Protein AF-A0A848XQZ2-F1 (afdb_monomer_lite)

Structure (mmCIF, N/CA/C/O backbone):
data_AF-A0A848XQZ2-F1
#
_entry.id   AF-A0A848XQZ2-F1
#
loop_
_atom_site.group_PDB
_atom_site.id
_atom_site.type_symbol
_atom_site.label_atom_id
_atom_site.label_alt_id
_atom_site.label_comp_id
_atom_site.label_asym_id
_atom_site.label_entity_id
_atom_site.label_seq_id
_atom_site.pdbx_PDB_ins_code
_atom_site.Cartn_x
_atom_site.Cartn_y
_atom_site.Cartn_z
_atom_site.occupancy
_atom_site.B_iso_or_equiv
_atom_site.auth_seq_id
_atom_site.auth_comp_id
_atom_site.auth_asym_id
_atom_site.auth_atom_id
_atom_site.pdbx_PDB_model_num
ATOM 1 N N . MET A 1 1 ? 21.070 -36.013 52.842 1.00 40.34 1 MET A N 1
ATOM 2 C CA . MET A 1 1 ? 21.267 -36.223 51.391 1.00 40.34 1 MET A CA 1
ATOM 3 C C . MET A 1 1 ? 19.981 -35.834 50.692 1.00 40.34 1 MET A C 1
ATOM 5 O O . MET A 1 1 ? 18.951 -36.448 50.930 1.00 40.34 1 MET A O 1
ATOM 9 N N . ALA A 1 2 ? 20.032 -34.724 49.960 1.00 45.69 2 ALA A N 1
ATOM 10 C CA . ALA A 1 2 ? 18.884 -34.085 49.337 1.00 45.69 2 ALA A CA 1
ATOM 11 C C . ALA A 1 2 ? 18.513 -34.813 48.037 1.00 45.69 2 ALA A C 1
ATOM 13 O O . ALA A 1 2 ? 19.206 -34.676 47.028 1.00 45.69 2 ALA A O 1
ATOM 14 N N . ASN A 1 3 ? 17.412 -35.567 48.050 1.00 44.56 3 ASN A N 1
ATOM 15 C CA . ASN A 1 3 ? 16.852 -36.173 46.844 1.00 44.56 3 ASN A CA 1
ATOM 16 C C . ASN A 1 3 ? 15.991 -35.154 46.092 1.00 44.56 3 ASN A C 1
ATOM 18 O O . ASN A 1 3 ? 14.767 -35.134 46.132 1.00 44.56 3 ASN A O 1
ATOM 22 N N . ARG A 1 4 ? 16.727 -34.286 45.398 1.00 55.59 4 ARG A N 1
ATOM 23 C CA . ARG A 1 4 ? 16.530 -33.886 44.001 1.00 55.59 4 ARG A CA 1
ATOM 24 C C . ARG A 1 4 ? 15.650 -34.906 43.260 1.00 55.59 4 ARG A C 1
ATOM 26 O O . ARG A 1 4 ? 16.009 -36.079 43.251 1.00 55.59 4 ARG A O 1
ATOM 33 N N . ARG A 1 5 ? 14.594 -34.429 42.591 1.00 53.56 5 ARG A N 1
ATOM 34 C CA . ARG A 1 5 ? 13.611 -35.132 41.728 1.00 53.56 5 ARG A CA 1
ATOM 35 C C . ARG A 1 5 ? 12.217 -35.106 42.337 1.00 53.56 5 ARG A C 1
ATOM 37 O O . ARG A 1 5 ? 11.785 -36.073 42.935 1.00 53.56 5 ARG A O 1
ATOM 44 N N . LEU A 1 6 ? 11.537 -33.986 42.139 1.00 49.25 6 LEU A N 1
ATOM 45 C CA . LEU A 1 6 ? 10.144 -33.925 41.681 1.00 49.25 6 LEU A CA 1
ATOM 46 C C . LEU A 1 6 ? 9.875 -32.471 41.238 1.00 49.25 6 LEU A C 1
ATOM 48 O O . LEU A 1 6 ? 8.921 -31.818 41.635 1.00 49.25 6 LEU A O 1
ATOM 52 N N . ILE A 1 7 ? 10.792 -31.937 40.420 1.00 53.34 7 ILE A N 1
ATOM 53 C CA . ILE A 1 7 ? 10.606 -30.686 39.675 1.00 53.34 7 ILE A CA 1
ATOM 54 C C . ILE A 1 7 ? 9.846 -31.090 38.407 1.00 53.34 7 ILE A C 1
ATOM 56 O O . ILE A 1 7 ? 10.439 -31.325 37.359 1.00 53.34 7 ILE A O 1
ATOM 60 N N . SER A 1 8 ? 8.552 -31.365 38.527 1.00 53.59 8 SER A N 1
ATOM 61 C CA . SER A 1 8 ? 7.711 -31.794 37.401 1.00 53.59 8 SER A CA 1
ATOM 62 C C . SER A 1 8 ? 6.269 -31.397 37.663 1.00 53.59 8 SER A C 1
ATOM 64 O O . SER A 1 8 ? 5.440 -32.250 37.940 1.00 53.59 8 SER A O 1
ATOM 66 N N . ALA A 1 9 ? 6.011 -30.090 37.646 1.00 54.50 9 ALA A N 1
ATOM 67 C CA . ALA A 1 9 ? 4.711 -29.480 37.361 1.00 54.50 9 ALA A CA 1
ATOM 68 C C . ALA A 1 9 ? 4.803 -27.980 37.661 1.00 54.50 9 ALA A C 1
ATOM 70 O O . ALA A 1 9 ? 4.348 -27.522 38.699 1.00 54.50 9 ALA A O 1
ATOM 71 N N . PHE A 1 10 ? 5.393 -27.194 36.766 1.00 53.12 10 PHE A N 1
ATOM 72 C CA . PHE A 1 10 ? 4.880 -25.840 36.577 1.00 53.12 10 PHE A CA 1
ATOM 73 C C . PHE A 1 10 ? 4.970 -25.523 35.095 1.00 53.12 10 PHE A C 1
ATOM 75 O O . PHE A 1 10 ? 6.008 -25.190 34.531 1.00 53.12 10 PHE A O 1
ATOM 82 N N . ILE A 1 11 ? 3.844 -25.850 34.482 1.00 61.72 11 ILE A N 1
ATOM 83 C CA . ILE A 1 11 ? 3.460 -25.679 33.099 1.00 61.72 11 ILE A CA 1
ATOM 84 C C . ILE A 1 11 ? 3.858 -24.285 32.609 1.00 61.72 11 ILE A C 1
ATOM 86 O O . ILE A 1 11 ? 3.558 -23.276 33.241 1.00 61.72 11 ILE A O 1
ATOM 90 N N . LEU A 1 12 ? 4.538 -24.298 31.464 1.00 54.44 12 LEU A N 1
ATOM 91 C CA . LEU A 1 12 ? 4.675 -23.237 30.474 1.00 54.44 12 LEU A CA 1
ATOM 92 C C . LEU A 1 12 ? 3.483 -22.267 30.492 1.00 54.44 12 LEU A C 1
ATOM 94 O O . LEU A 1 12 ? 2.472 -22.501 29.832 1.00 54.44 12 LEU A O 1
ATOM 98 N N . LEU A 1 13 ? 3.612 -21.156 31.216 1.00 51.97 13 LEU A N 1
ATOM 99 C CA . LEU A 1 13 ? 2.723 -20.010 31.061 1.00 51.97 13 LEU A CA 1
ATOM 100 C C . LEU A 1 13 ? 3.316 -19.097 29.984 1.00 51.97 13 LEU A C 1
ATOM 102 O O . LEU A 1 13 ? 3.814 -18.007 30.246 1.00 51.97 13 LEU A O 1
ATOM 106 N N . SER A 1 14 ? 3.316 -19.603 28.753 1.00 56.53 14 SER A N 1
ATOM 107 C CA . SER A 1 14 ? 3.595 -18.830 27.548 1.00 56.53 14 SER A CA 1
ATOM 108 C C . SER A 1 14 ? 2.370 -17.969 27.255 1.00 56.53 14 SER A C 1
ATOM 110 O O . SER A 1 14 ? 1.561 -18.294 26.390 1.00 56.53 14 SER A O 1
ATOM 112 N N . THR A 1 15 ? 2.187 -16.885 28.009 1.00 53.66 15 THR A N 1
ATOM 113 C CA . THR A 1 15 ? 1.264 -15.827 27.601 1.00 53.66 15 THR A CA 1
ATOM 114 C C . THR A 1 15 ? 1.819 -15.218 26.324 1.00 53.66 15 THR A C 1
ATOM 116 O O . THR A 1 15 ? 2.720 -14.381 26.359 1.00 53.66 15 THR A O 1
ATOM 119 N N . ALA A 1 16 ? 1.301 -15.675 25.186 1.00 52.94 16 ALA A N 1
ATOM 120 C CA . ALA A 1 16 ? 1.319 -14.905 23.963 1.00 52.94 16 ALA A CA 1
ATOM 121 C C . ALA A 1 16 ? 0.583 -13.597 24.272 1.00 52.94 16 ALA A C 1
ATOM 123 O O . ALA A 1 16 ? -0.647 -13.553 24.260 1.00 52.94 16 ALA A O 1
ATOM 124 N N . LEU A 1 17 ? 1.329 -12.542 24.609 1.00 49.31 17 LEU A N 1
ATOM 125 C CA . LEU A 1 17 ? 0.834 -11.183 24.459 1.00 49.31 17 LEU A CA 1
ATOM 126 C C . LEU A 1 17 ? 0.666 -10.970 22.954 1.00 49.31 17 LEU A C 1
ATOM 128 O O . LEU A 1 17 ? 1.539 -10.435 22.277 1.00 49.31 17 LEU A O 1
ATOM 132 N N . VAL A 1 18 ? -0.457 -11.442 22.417 1.00 54.72 18 VAL A N 1
ATOM 133 C CA . VAL A 1 18 ? -1.029 -10.827 21.231 1.00 54.72 18 VAL A CA 1
ATOM 134 C C . VAL A 1 18 ? -1.307 -9.406 21.687 1.00 54.72 18 VAL A C 1
ATOM 136 O O . VAL A 1 18 ? -2.189 -9.187 22.515 1.00 54.72 18 VAL A O 1
ATOM 139 N N . ALA A 1 19 ? -0.464 -8.465 21.269 1.00 49.03 19 ALA A N 1
ATOM 140 C CA . ALA A 1 19 ? -0.723 -7.058 21.484 1.00 49.03 19 ALA A CA 1
ATOM 141 C C . ALA A 1 19 ? -2.101 -6.780 20.873 1.00 49.03 19 ALA A C 1
ATOM 143 O O . ALA A 1 19 ? -2.253 -6.763 19.650 1.00 49.03 19 ALA A O 1
ATOM 144 N N . CYS A 1 20 ? -3.119 -6.652 21.723 1.00 56.34 20 CYS A N 1
ATOM 145 C CA . CYS A 1 20 ? -4.429 -6.154 21.337 1.00 56.34 20 CYS A CA 1
ATOM 146 C C . CYS A 1 20 ? -4.268 -4.662 21.044 1.00 56.34 20 CYS A C 1
ATOM 148 O O . CYS A 1 20 ? -4.705 -3.832 21.832 1.00 56.34 20 CYS A O 1
ATOM 150 N N . THR A 1 21 ? -3.580 -4.320 19.953 1.00 71.25 21 THR A N 1
ATOM 151 C CA . THR A 1 21 ? -3.701 -2.979 19.392 1.00 71.25 21 THR A CA 1
ATOM 152 C C . THR A 1 21 ? -5.133 -2.855 18.906 1.00 71.25 21 THR A C 1
ATOM 154 O O . THR A 1 21 ? -5.639 -3.754 18.221 1.00 71.25 21 THR A O 1
ATOM 157 N N . SER A 1 22 ? -5.823 -1.806 19.340 1.00 89.94 22 SER A N 1
ATOM 158 C CA . SER A 1 22 ? -7.211 -1.607 18.935 1.00 89.94 22 SER A CA 1
ATOM 159 C C . SER A 1 22 ? -7.276 -1.352 17.426 1.00 89.94 22 SER A C 1
ATOM 161 O O . SER A 1 22 ? -6.303 -0.914 16.803 1.00 89.94 22 SER A O 1
ATOM 163 N N . THR A 1 23 ? -8.431 -1.610 16.814 1.00 93.94 23 THR A N 1
ATOM 164 C CA . THR A 1 23 ? -8.656 -1.278 15.400 1.00 93.94 23 THR A CA 1
ATOM 165 C C . THR A 1 23 ? -8.399 0.213 15.128 1.00 93.94 23 THR A C 1
ATOM 167 O O . THR A 1 23 ? -7.845 0.558 14.088 1.00 93.94 23 THR A O 1
ATOM 170 N N . GLU A 1 24 ? -8.704 1.086 16.095 1.00 94.81 24 GLU A N 1
ATOM 171 C CA . GLU A 1 24 ? -8.417 2.526 16.036 1.00 94.81 24 GLU A CA 1
ATOM 172 C C . GLU A 1 24 ? -6.910 2.829 16.017 1.00 94.81 24 GLU A C 1
ATOM 174 O O . GLU A 1 24 ? -6.455 3.608 15.184 1.00 94.81 24 GLU A O 1
ATOM 179 N N . GLU A 1 25 ? -6.109 2.185 16.873 1.00 95.50 25 GLU A N 1
ATOM 180 C CA . GLU A 1 25 ? -4.647 2.357 16.874 1.00 95.50 25 GLU A CA 1
ATOM 181 C C . GLU A 1 25 ? -4.015 1.883 15.559 1.00 95.50 25 GLU A C 1
ATOM 183 O O . GLU A 1 25 ? -3.090 2.511 15.035 1.00 95.50 25 GLU A O 1
ATOM 188 N N . ARG A 1 26 ? -4.530 0.787 14.987 1.00 95.56 26 ARG A N 1
ATOM 189 C CA . ARG A 1 26 ? -4.097 0.294 13.670 1.00 95.56 26 ARG A CA 1
ATOM 190 C C . ARG A 1 26 ? -4.439 1.280 12.563 1.00 95.56 26 ARG A C 1
ATOM 192 O O . ARG A 1 26 ? -3.600 1.507 11.694 1.00 95.56 26 ARG A O 1
ATOM 199 N N . TYR A 1 27 ? -5.635 1.863 12.608 1.00 97.94 27 TYR A N 1
ATOM 200 C CA . TYR A 1 27 ? -6.045 2.896 11.664 1.00 97.94 27 TYR A CA 1
ATOM 201 C C . TYR A 1 27 ? -5.133 4.122 11.765 1.00 97.94 27 TYR A C 1
ATOM 203 O O . TYR A 1 27 ? -4.574 4.538 10.757 1.00 97.94 27 TYR A O 1
ATOM 211 N N . ALA A 1 28 ? -4.882 4.624 12.976 1.00 98.00 28 ALA A N 1
ATOM 212 C CA . ALA A 1 28 ? -3.996 5.767 13.194 1.00 98.00 28 ALA A CA 1
ATOM 213 C C . ALA A 1 28 ? -2.559 5.498 12.714 1.00 98.00 28 ALA A C 1
ATOM 215 O O . ALA A 1 28 ? -1.918 6.370 12.135 1.00 98.00 28 ALA A O 1
ATOM 216 N N . THR A 1 29 ? -2.059 4.274 12.906 1.00 98.12 29 THR A N 1
ATOM 217 C CA . THR A 1 29 ? -0.741 3.871 12.393 1.00 98.12 29 THR A CA 1
ATOM 218 C C . THR A 1 29 ? -0.716 3.872 10.860 1.00 98.12 29 THR A C 1
ATOM 220 O O . THR A 1 29 ? 0.265 4.305 10.261 1.00 98.12 29 THR A O 1
ATOM 223 N N . ALA A 1 30 ? -1.786 3.405 10.211 1.00 98.31 30 ALA A N 1
ATOM 224 C CA . ALA A 1 30 ? -1.905 3.429 8.755 1.00 98.31 30 ALA A CA 1
ATOM 225 C C . ALA A 1 30 ? -1.994 4.865 8.203 1.00 98.31 30 ALA A C 1
ATOM 227 O O . ALA A 1 30 ? -1.349 5.154 7.196 1.00 98.31 30 ALA A O 1
ATOM 228 N N . ASP A 1 31 ? -2.702 5.765 8.893 1.00 98.56 31 ASP A N 1
ATOM 229 C CA . ASP A 1 31 ? -2.753 7.201 8.568 1.00 98.56 31 ASP A CA 1
ATOM 230 C C . ASP A 1 31 ? -1.360 7.832 8.652 1.00 98.56 31 ASP A C 1
ATOM 232 O O . ASP A 1 31 ? -0.911 8.483 7.711 1.00 98.56 31 ASP A O 1
ATOM 236 N N . GLN A 1 32 ? -0.608 7.554 9.718 1.00 98.56 32 GLN A N 1
ATOM 237 C CA . GLN A 1 32 ? 0.763 8.052 9.849 1.00 98.56 32 GLN A CA 1
ATOM 238 C C . GLN A 1 32 ? 1.687 7.556 8.734 1.00 98.56 32 GLN A C 1
ATOM 240 O O . GLN A 1 32 ? 2.556 8.300 8.282 1.00 98.56 32 GLN A O 1
ATOM 245 N N . LEU A 1 33 ? 1.536 6.302 8.301 1.00 98.75 33 LEU A N 1
ATOM 246 C CA . LEU A 1 33 ? 2.301 5.755 7.179 1.00 98.75 33 LEU A CA 1
ATOM 247 C C . LEU A 1 33 ? 1.928 6.449 5.865 1.00 98.75 33 LEU A C 1
ATOM 249 O O . LEU A 1 33 ? 2.816 6.766 5.075 1.00 98.75 33 LEU A O 1
ATOM 253 N N . LEU A 1 34 ? 0.639 6.732 5.657 1.00 98.50 34 LEU A N 1
ATOM 254 C CA . LEU A 1 34 ? 0.151 7.464 4.490 1.00 98.50 34 LEU A CA 1
ATOM 255 C C . LEU A 1 34 ? 0.733 8.882 4.442 1.00 98.50 34 LEU A C 1
ATOM 257 O O . LEU A 1 34 ? 1.258 9.287 3.407 1.00 98.50 34 LEU A O 1
ATOM 261 N N . GLU A 1 35 ? 0.703 9.606 5.561 1.00 98.31 35 GLU A N 1
ATOM 262 C CA . GLU A 1 35 ? 1.284 10.950 5.682 1.00 98.31 35 GLU A CA 1
ATOM 263 C C . GLU A 1 35 ? 2.797 10.971 5.419 1.00 98.31 35 GLU A C 1
ATOM 265 O O . GLU A 1 35 ? 3.328 11.948 4.893 1.00 98.31 35 GLU A O 1
ATOM 270 N N . GLN A 1 36 ? 3.497 9.887 5.760 1.00 98.38 36 GLN A N 1
ATOM 271 C CA . GLN A 1 36 ? 4.937 9.732 5.540 1.00 98.38 36 GLN A CA 1
ATOM 272 C C . GLN A 1 36 ? 5.303 9.261 4.123 1.00 98.38 36 GLN A C 1
ATOM 274 O O . GLN A 1 36 ? 6.487 9.183 3.800 1.00 98.38 36 GLN A O 1
ATOM 279 N N . GLY A 1 37 ? 4.319 8.954 3.275 1.00 98.19 37 GLY A N 1
ATOM 280 C CA . G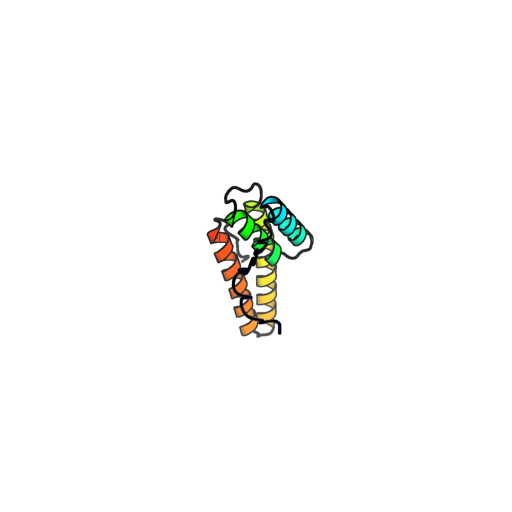LY A 1 37 ? 4.547 8.466 1.914 1.00 98.19 37 GLY A CA 1
ATOM 281 C C . GLY A 1 37 ? 4.771 6.955 1.803 1.00 98.19 37 GLY A C 1
ATOM 282 O O . GLY A 1 37 ? 5.068 6.462 0.720 1.00 98.19 37 GLY A O 1
ATOM 283 N N . PHE A 1 38 ? 4.607 6.191 2.886 1.00 98.44 38 PHE A N 1
ATOM 284 C CA . PHE A 1 38 ? 4.711 4.728 2.870 1.00 98.44 38 PHE A CA 1
ATOM 285 C C . PHE A 1 38 ? 3.389 4.101 2.402 1.00 98.44 38 PHE A C 1
ATOM 287 O O . PHE A 1 38 ? 2.659 3.473 3.173 1.00 98.44 38 PHE A O 1
ATOM 294 N N . TYR A 1 39 ? 3.048 4.307 1.128 1.00 98.50 39 TYR A N 1
ATOM 295 C CA . TYR A 1 39 ? 1.717 4.014 0.592 1.00 98.50 39 TYR A CA 1
ATOM 296 C C . TYR A 1 39 ? 1.336 2.526 0.630 1.00 98.50 39 TYR A C 1
ATOM 298 O O . TYR A 1 39 ? 0.204 2.201 0.998 1.00 98.50 39 TYR A O 1
ATOM 306 N N . GLU A 1 40 ? 2.255 1.608 0.296 1.00 98.06 40 GLU A N 1
ATOM 307 C CA . GLU A 1 40 ? 1.977 0.161 0.362 1.00 98.06 40 GLU A CA 1
ATOM 308 C C . GLU A 1 40 ? 1.697 -0.286 1.804 1.00 98.06 40 GLU A C 1
ATOM 310 O O . GLU A 1 40 ? 0.725 -1.009 2.059 1.00 98.06 40 GLU A O 1
ATOM 315 N N . ASP A 1 41 ? 2.514 0.172 2.753 1.00 98.44 41 ASP A N 1
ATOM 316 C CA . ASP A 1 41 ? 2.374 -0.179 4.165 1.00 98.44 41 ASP A CA 1
ATOM 317 C C . ASP A 1 41 ? 1.093 0.405 4.765 1.00 98.44 41 ASP A C 1
ATOM 319 O O . ASP A 1 41 ? 0.375 -0.293 5.492 1.00 98.44 41 ASP A O 1
ATOM 323 N N . ALA A 1 42 ? 0.754 1.646 4.408 1.00 98.81 42 ALA A N 1
ATOM 324 C CA . ALA A 1 42 ? -0.512 2.272 4.768 1.00 98.81 42 ALA A CA 1
ATOM 325 C C . ALA A 1 42 ? -1.704 1.469 4.228 1.00 98.81 42 ALA A C 1
ATOM 327 O O . ALA A 1 42 ? -2.605 1.098 4.985 1.00 98.81 42 ALA A O 1
ATOM 328 N N . ALA A 1 43 ? -1.685 1.107 2.940 1.00 98.75 43 ALA A N 1
ATOM 329 C CA . ALA A 1 43 ? -2.728 0.287 2.330 1.00 98.75 43 ALA A CA 1
ATOM 330 C C . ALA A 1 43 ? -2.856 -1.081 3.025 1.00 98.75 43 ALA A C 1
ATOM 332 O O . ALA A 1 43 ? -3.964 -1.530 3.326 1.00 98.75 43 ALA A O 1
ATOM 333 N N . ALA A 1 44 ? -1.737 -1.733 3.356 1.00 98.62 44 ALA A N 1
ATOM 334 C CA . ALA A 1 44 ? -1.742 -2.970 4.132 1.00 98.62 44 ALA A CA 1
ATOM 335 C C . ALA A 1 44 ? -2.343 -2.773 5.536 1.00 98.62 44 ALA A C 1
ATOM 337 O O . ALA A 1 44 ? -3.078 -3.639 6.015 1.00 98.62 44 ALA A O 1
ATOM 338 N N . GLY A 1 45 ? -2.071 -1.637 6.182 1.00 98.50 45 GLY A N 1
ATOM 339 C CA . GLY A 1 45 ? -2.677 -1.232 7.449 1.00 98.50 45 GLY A CA 1
ATOM 340 C C . GLY A 1 45 ? -4.199 -1.118 7.365 1.00 98.50 45 GLY A C 1
ATOM 341 O O . GLY A 1 45 ? -4.901 -1.784 8.128 1.00 98.50 45 GLY A O 1
ATOM 342 N N . TYR A 1 46 ? -4.719 -0.370 6.390 1.00 98.69 46 TYR A N 1
ATOM 343 C CA . TYR A 1 46 ? -6.166 -0.232 6.193 1.00 98.69 46 TYR A CA 1
ATOM 344 C C . TYR A 1 46 ? -6.853 -1.543 5.817 1.00 98.69 46 TYR A C 1
ATOM 346 O O . TYR A 1 46 ? -7.978 -1.791 6.248 1.00 98.69 46 TYR A O 1
ATOM 354 N N . ILE A 1 47 ? -6.181 -2.421 5.065 1.00 98.62 47 ILE A N 1
ATOM 355 C CA . ILE A 1 47 ? -6.692 -3.772 4.803 1.00 98.62 47 ILE A CA 1
ATOM 356 C C . ILE A 1 47 ? -6.885 -4.529 6.120 1.00 98.62 47 ILE A C 1
ATOM 358 O O . ILE A 1 47 ? -7.939 -5.132 6.301 1.00 98.62 47 ILE A O 1
ATOM 362 N N . ARG A 1 48 ? -5.922 -4.476 7.052 1.00 98.19 48 ARG A N 1
ATOM 363 C CA . ARG A 1 48 ? -6.069 -5.121 8.371 1.00 98.19 48 ARG A CA 1
ATOM 364 C C . ARG A 1 48 ? -7.212 -4.505 9.177 1.00 98.19 48 ARG A C 1
ATOM 366 O O . ARG A 1 48 ? -8.010 -5.245 9.738 1.00 98.19 48 ARG A O 1
ATOM 373 N N . VAL A 1 49 ? -7.343 -3.177 9.170 1.00 98.38 49 VAL A N 1
ATOM 374 C CA . VAL A 1 49 ? -8.473 -2.478 9.810 1.00 98.38 49 VAL A CA 1
ATOM 375 C C . VAL A 1 49 ? -9.811 -2.990 9.275 1.00 98.38 49 VAL A C 1
ATOM 377 O O . VAL A 1 49 ? -10.683 -3.340 10.060 1.00 98.38 49 VAL A O 1
ATOM 380 N N . LEU A 1 50 ? -9.959 -3.107 7.953 1.00 98.31 50 LEU A N 1
ATOM 381 C CA . LEU A 1 50 ? -11.193 -3.581 7.315 1.00 98.31 50 LEU A CA 1
ATOM 382 C C . LEU A 1 50 ? -11.422 -5.095 7.448 1.00 98.31 50 LEU A C 1
ATOM 384 O O . LEU A 1 50 ? -12.551 -5.560 7.284 1.00 98.31 50 LEU A O 1
ATOM 388 N N . GLN A 1 51 ? -10.371 -5.875 7.709 1.00 97.38 51 GLN A N 1
ATOM 389 C CA . GLN A 1 51 ? -10.491 -7.286 8.081 1.00 97.38 51 GLN A CA 1
ATOM 390 C C . GLN A 1 51 ? -11.056 -7.437 9.498 1.00 97.38 51 GLN A C 1
ATOM 392 O O . GLN A 1 51 ? -11.887 -8.320 9.712 1.00 97.38 51 GLN A O 1
ATOM 397 N N . ASP A 1 52 ? -10.636 -6.570 10.424 1.00 96.00 52 ASP A N 1
ATOM 398 C CA . ASP A 1 52 ? -11.095 -6.558 11.816 1.00 96.00 52 ASP A CA 1
ATOM 399 C C . ASP A 1 52 ? -12.513 -5.957 11.937 1.00 96.00 52 ASP A C 1
ATOM 401 O O . ASP A 1 52 ? -13.392 -6.547 12.565 1.00 96.00 52 ASP A O 1
ATOM 405 N N . ASP A 1 53 ? -12.762 -4.815 11.288 1.00 97.06 53 ASP A N 1
ATOM 406 C CA . ASP A 1 53 ? -14.070 -4.163 11.186 1.00 97.06 53 ASP A CA 1
ATOM 407 C C . ASP A 1 53 ? -14.328 -3.676 9.754 1.00 97.06 53 ASP A C 1
ATOM 409 O O . ASP A 1 53 ? -13.859 -2.625 9.310 1.00 97.06 53 ASP A O 1
ATOM 413 N N . GLN A 1 54 ? -15.159 -4.428 9.029 1.00 96.44 54 GLN A N 1
ATOM 414 C CA . GLN A 1 54 ? -15.517 -4.107 7.648 1.00 96.44 54 GLN A CA 1
ATOM 415 C C . GLN A 1 54 ? -16.205 -2.748 7.499 1.00 96.44 54 GLN A C 1
ATOM 417 O O . GLN A 1 54 ? -16.251 -2.236 6.386 1.00 96.44 54 GLN A O 1
ATOM 422 N N . ASN A 1 55 ? -16.790 -2.180 8.551 1.00 96.38 55 ASN A N 1
ATOM 423 C CA . ASN A 1 55 ? -17.502 -0.907 8.494 1.00 96.38 55 ASN A CA 1
ATOM 424 C C . ASN A 1 55 ? -16.758 0.221 9.212 1.00 96.38 55 ASN A C 1
ATOM 426 O O . ASN A 1 55 ? -17.361 1.273 9.427 1.00 96.38 55 ASN A O 1
ATOM 430 N N . PHE A 1 56 ? -15.468 0.029 9.518 1.00 97.62 56 PHE A N 1
ATOM 4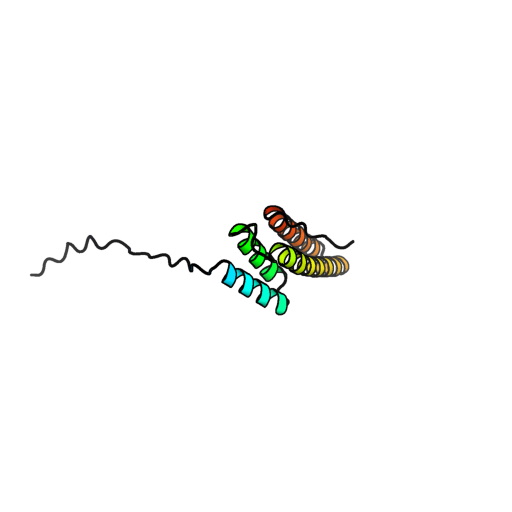31 C CA . PHE A 1 56 ? -14.658 1.055 10.159 1.00 97.62 56 PHE A CA 1
ATOM 432 C C . PHE A 1 56 ? -14.725 2.372 9.357 1.00 97.62 56 PHE A C 1
ATOM 434 O O . PHE A 1 56 ? -14.426 2.369 8.151 1.00 97.62 56 PHE A O 1
ATOM 441 N N . PRO A 1 57 ? -15.140 3.492 9.979 1.00 97.81 57 PRO A N 1
ATOM 442 C CA . PRO A 1 57 ? -15.317 4.762 9.281 1.00 97.81 57 PRO A CA 1
ATOM 443 C C . PRO A 1 57 ? -14.031 5.232 8.594 1.00 97.81 57 PRO A C 1
ATOM 445 O O . PRO A 1 57 ? -12.954 5.181 9.175 1.00 97.81 57 PRO A O 1
ATOM 448 N N . GLY A 1 58 ? -14.132 5.685 7.344 1.00 97.06 58 GLY A N 1
ATOM 449 C CA . GLY A 1 58 ? -13.000 6.243 6.589 1.00 97.06 58 GLY A CA 1
ATOM 450 C C . GLY A 1 58 ? -11.996 5.223 6.032 1.00 97.06 58 GLY A C 1
ATOM 451 O O . GLY A 1 58 ? -11.390 5.492 5.000 1.00 97.06 58 GLY A O 1
ATOM 452 N N . ALA A 1 59 ? -11.874 4.018 6.602 1.00 98.31 59 ALA A N 1
ATOM 453 C CA . ALA A 1 59 ? -10.856 3.040 6.186 1.00 98.31 59 ALA A CA 1
ATOM 454 C C . ALA A 1 59 ? -10.959 2.593 4.720 1.00 98.31 59 ALA A C 1
ATOM 456 O O . ALA A 1 59 ? -9.942 2.299 4.096 1.00 98.31 59 ALA A O 1
ATOM 457 N N . ARG A 1 60 ? -12.166 2.560 4.138 1.00 98.62 60 ARG A N 1
ATOM 458 C CA . ARG A 1 60 ? -12.333 2.240 2.709 1.00 98.62 60 ARG A CA 1
ATOM 459 C C . ARG A 1 60 ? -11.791 3.334 1.798 1.00 98.62 60 ARG A C 1
ATOM 461 O O . ARG A 1 60 ? -11.106 3.016 0.828 1.00 98.62 60 ARG A O 1
ATOM 468 N N . ASP A 1 61 ? -12.094 4.588 2.115 1.00 98.44 61 ASP A N 1
ATOM 469 C CA . ASP A 1 61 ? -11.648 5.738 1.329 1.00 98.44 61 ASP A CA 1
ATOM 470 C C . ASP A 1 61 ? -10.133 5.914 1.473 1.00 98.44 61 ASP A C 1
ATOM 472 O O . ASP A 1 61 ? -9.432 6.075 0.475 1.00 98.44 61 ASP A O 1
ATOM 476 N N . ALA A 1 62 ? -9.617 5.754 2.695 1.00 98.44 62 ALA A N 1
ATOM 477 C CA . ALA A 1 62 ? -8.188 5.785 2.977 1.00 98.44 62 ALA A CA 1
ATOM 478 C C . ALA A 1 62 ? -7.430 4.646 2.264 1.00 98.44 62 ALA A C 1
ATOM 480 O O . ALA A 1 62 ? -6.389 4.884 1.653 1.00 98.44 62 ALA A O 1
ATOM 481 N N . LEU A 1 63 ? -7.983 3.423 2.233 1.00 98.75 63 LEU A N 1
ATOM 482 C CA . LEU A 1 63 ? -7.420 2.321 1.444 1.00 98.75 63 LEU A CA 1
ATOM 483 C C . LEU A 1 63 ? -7.436 2.619 -0.059 1.00 98.75 63 LEU A C 1
ATOM 485 O O . LEU A 1 63 ? -6.470 2.310 -0.754 1.00 98.75 63 LEU A O 1
ATOM 489 N N . ALA A 1 64 ? -8.518 3.198 -0.580 1.00 98.44 64 ALA A N 1
ATOM 490 C CA . ALA A 1 64 ? -8.592 3.560 -1.991 1.00 98.44 64 ALA A CA 1
ATOM 491 C C . ALA A 1 64 ? -7.535 4.616 -2.355 1.00 98.44 64 ALA A C 1
ATOM 493 O O . ALA A 1 64 ? -6.897 4.496 -3.400 1.00 98.44 64 ALA A O 1
ATOM 494 N N . GLN A 1 65 ? -7.315 5.601 -1.480 1.00 98.19 65 GLN A N 1
ATOM 495 C CA . GLN A 1 65 ? -6.301 6.637 -1.652 1.00 98.19 65 GLN A CA 1
ATOM 496 C C . GLN A 1 65 ? -4.878 6.073 -1.570 1.00 98.19 65 GLN A C 1
ATOM 498 O O . GLN A 1 65 ? -4.128 6.181 -2.538 1.00 98.19 65 GLN A O 1
ATOM 503 N N . ALA A 1 66 ? -4.514 5.446 -0.447 1.00 98.62 66 ALA A N 1
ATOM 504 C CA . ALA A 1 66 ? -3.179 4.885 -0.238 1.00 98.62 66 ALA A CA 1
ATOM 505 C C . ALA A 1 66 ? -2.848 3.829 -1.301 1.00 98.62 66 ALA A C 1
ATOM 507 O O . ALA A 1 66 ? -1.765 3.821 -1.877 1.00 98.62 66 ALA A O 1
ATOM 508 N N . GLY A 1 67 ? -3.820 2.969 -1.612 1.00 98.50 67 GLY A N 1
ATOM 509 C CA . GLY A 1 67 ? -3.684 1.957 -2.646 1.00 98.50 67 GLY A CA 1
ATOM 510 C C . GLY A 1 67 ? -3.502 2.543 -4.045 1.00 98.50 67 GLY A C 1
ATOM 511 O O . GLY A 1 67 ? -2.702 2.014 -4.808 1.00 98.50 67 GLY A O 1
ATOM 512 N N . GLY A 1 68 ? -4.206 3.629 -4.381 1.00 98.38 68 GLY A N 1
ATOM 513 C CA . GLY A 1 68 ? -4.020 4.339 -5.649 1.00 98.38 68 GLY A CA 1
ATOM 514 C C . GLY A 1 68 ? -2.610 4.910 -5.784 1.00 98.38 68 GLY A C 1
ATOM 515 O O . GLY A 1 68 ? -1.943 4.634 -6.773 1.00 98.38 68 GLY A O 1
ATOM 516 N N . LEU A 1 69 ? -2.126 5.600 -4.748 1.00 98.31 69 LEU A N 1
ATOM 517 C CA . LEU A 1 69 ? -0.773 6.166 -4.724 1.00 98.31 69 LEU A CA 1
ATOM 518 C C . LEU A 1 69 ? 0.313 5.085 -4.857 1.00 98.31 69 LEU A C 1
ATOM 520 O O . LEU A 1 69 ? 1.240 5.243 -5.646 1.00 98.31 69 LEU A O 1
ATOM 524 N N . ALA A 1 70 ? 0.166 3.958 -4.152 1.00 98.38 70 ALA A N 1
ATOM 525 C CA . ALA A 1 70 ? 1.087 2.827 -4.277 1.00 98.38 70 ALA A CA 1
ATOM 526 C C . ALA A 1 70 ? 1.071 2.211 -5.688 1.00 98.38 70 ALA A C 1
ATOM 528 O O . ALA A 1 70 ? 2.116 1.853 -6.228 1.00 98.38 70 ALA A O 1
ATOM 529 N N . VAL A 1 71 ? -0.111 2.078 -6.302 1.00 98.56 71 VAL A N 1
ATOM 530 C CA . VAL A 1 71 ? -0.231 1.566 -7.676 1.00 98.56 71 VAL A CA 1
ATOM 531 C C . VAL A 1 71 ? 0.418 2.516 -8.677 1.00 98.56 71 VAL A C 1
ATOM 533 O O . VAL A 1 71 ? 1.125 2.040 -9.563 1.00 98.56 71 VAL A O 1
ATOM 536 N N . ASP A 1 72 ? 0.226 3.825 -8.530 1.00 97.94 72 ASP A N 1
ATOM 537 C CA . ASP A 1 72 ? 0.855 4.820 -9.399 1.00 97.94 72 ASP A CA 1
ATOM 538 C C . ASP A 1 72 ? 2.391 4.739 -9.316 1.00 97.94 72 ASP A C 1
ATOM 540 O O . ASP A 1 72 ? 3.064 4.719 -10.350 1.00 97.94 72 ASP A O 1
ATOM 544 N N . GLU A 1 73 ? 2.947 4.598 -8.106 1.00 97.75 73 GLU A N 1
ATOM 545 C CA . GLU A 1 73 ? 4.390 4.435 -7.884 1.00 97.75 73 GLU A CA 1
ATOM 546 C C . GLU A 1 73 ? 4.936 3.163 -8.550 1.00 97.75 73 GLU A C 1
ATOM 548 O O . GLU A 1 73 ? 5.910 3.220 -9.306 1.00 97.75 73 GLU A O 1
ATOM 553 N N . TYR A 1 74 ? 4.275 2.019 -8.352 1.00 98.19 74 TYR A N 1
ATOM 554 C CA . TYR A 1 74 ? 4.696 0.765 -8.978 1.00 98.19 74 TYR A CA 1
ATOM 555 C C . TYR A 1 74 ? 4.569 0.781 -10.495 1.00 98.19 74 TYR A C 1
ATOM 557 O O . TYR A 1 74 ? 5.452 0.270 -11.181 1.00 98.19 74 TYR A O 1
ATOM 565 N N . VAL A 1 75 ? 3.503 1.360 -11.049 1.00 98.06 75 VAL A N 1
ATOM 566 C CA . VAL A 1 75 ? 3.359 1.454 -12.506 1.00 98.06 75 VAL A CA 1
ATOM 567 C C . VAL A 1 75 ? 4.448 2.349 -13.093 1.00 98.06 75 VAL A C 1
ATOM 569 O O . VAL A 1 75 ? 5.029 1.986 -14.117 1.00 98.06 75 VAL A O 1
ATOM 572 N N . SER A 1 76 ? 4.779 3.470 -12.443 1.00 97.75 76 SER A N 1
ATOM 573 C CA . SER A 1 76 ? 5.901 4.318 -12.862 1.00 97.75 76 SER A CA 1
ATOM 574 C C . SER A 1 76 ? 7.221 3.545 -12.838 1.00 97.75 76 SER A C 1
ATOM 576 O O . SER A 1 76 ? 7.931 3.506 -13.841 1.00 97.75 76 SER A O 1
ATOM 578 N N . TYR A 1 77 ? 7.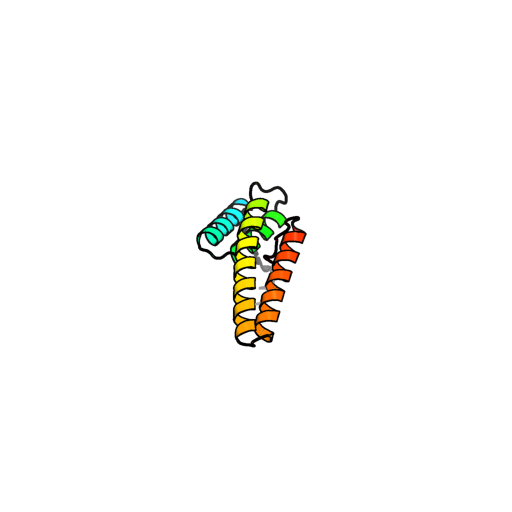513 2.843 -11.741 1.00 98.00 77 TYR A N 1
ATOM 579 C CA . TYR A 1 77 ? 8.740 2.057 -11.607 1.00 98.00 77 TYR A CA 1
ATOM 580 C C . TYR A 1 77 ? 8.830 0.900 -12.615 1.00 98.00 77 TYR A C 1
ATOM 582 O O . TYR A 1 77 ? 9.895 0.631 -13.180 1.00 98.00 77 TYR A O 1
ATOM 590 N N . ALA A 1 78 ? 7.710 0.226 -12.890 1.00 98.25 78 ALA A N 1
ATOM 591 C CA . ALA A 1 78 ? 7.643 -0.832 -13.891 1.00 98.25 78 ALA A CA 1
ATOM 592 C C . ALA A 1 78 ? 7.913 -0.290 -15.303 1.00 98.25 78 ALA A C 1
ATOM 594 O O . ALA A 1 78 ? 8.648 -0.921 -16.062 1.00 98.25 78 ALA A O 1
ATOM 595 N N . ARG A 1 79 ? 7.369 0.890 -15.642 1.00 97.62 79 ARG A N 1
ATOM 596 C CA . ARG A 1 79 ? 7.637 1.577 -16.918 1.00 97.62 79 ARG A CA 1
ATOM 597 C C . ARG A 1 79 ? 9.114 1.933 -17.053 1.00 97.62 79 ARG A C 1
ATOM 599 O O . ARG A 1 79 ? 9.734 1.551 -18.036 1.00 97.62 79 ARG A O 1
ATOM 606 N N . GLU A 1 80 ? 9.702 2.551 -16.033 1.00 98.25 80 GLU A N 1
ATOM 607 C CA . GLU A 1 80 ? 11.131 2.885 -16.035 1.00 98.25 80 GLU A CA 1
ATOM 608 C C . GLU A 1 80 ? 12.033 1.648 -16.160 1.00 98.25 80 GLU A C 1
ATOM 610 O O . GLU A 1 80 ? 13.091 1.704 -16.784 1.00 98.25 80 GLU A O 1
ATOM 615 N N . SER A 1 81 ? 11.640 0.526 -15.555 1.00 98.25 81 SER A N 1
ATOM 616 C CA . SER A 1 81 ? 12.376 -0.738 -15.668 1.00 98.25 81 SER A CA 1
ATOM 617 C C . SER A 1 81 ? 12.266 -1.327 -17.073 1.00 98.25 81 SER A C 1
ATOM 619 O O . SER A 1 81 ? 13.277 -1.737 -17.641 1.00 98.25 81 SER A O 1
ATOM 621 N N . ALA A 1 82 ? 11.075 -1.283 -17.674 1.00 98.19 82 ALA A N 1
ATOM 622 C CA . ALA A 1 82 ? 10.857 -1.700 -19.056 1.00 98.19 82 ALA A CA 1
ATOM 623 C C . ALA A 1 82 ? 11.627 -0.825 -20.063 1.00 98.19 82 ALA A C 1
ATOM 625 O O . ALA A 1 82 ? 12.196 -1.364 -21.010 1.00 98.19 82 ALA A O 1
ATOM 626 N N . ASP A 1 83 ? 11.720 0.488 -19.831 1.00 98.31 83 ASP A N 1
ATOM 627 C CA . ASP A 1 83 ? 12.510 1.415 -20.658 1.00 98.31 83 ASP A CA 1
ATOM 628 C C . ASP A 1 83 ? 14.015 1.098 -20.619 1.00 98.31 83 ASP A C 1
ATOM 630 O O . ASP A 1 83 ? 14.743 1.376 -21.572 1.00 98.31 83 ASP A O 1
ATOM 634 N N . ARG A 1 84 ? 14.490 0.483 -19.528 1.00 98.25 84 ARG A N 1
ATOM 635 C CA . ARG A 1 84 ? 15.860 -0.041 -19.384 1.00 98.25 84 ARG A CA 1
ATOM 636 C C . ARG A 1 84 ? 16.016 -1.483 -19.884 1.00 98.25 84 ARG A C 1
ATOM 638 O O . ARG A 1 84 ? 17.056 -2.088 -19.639 1.00 98.25 84 ARG A O 1
ATOM 645 N N . GLU A 1 85 ? 14.995 -2.032 -20.543 1.00 98.31 85 GLU A N 1
ATOM 646 C CA . GLU A 1 85 ? 14.899 -3.432 -20.986 1.00 98.31 85 GLU A CA 1
ATOM 647 C C . GLU A 1 85 ? 14.969 -4.467 -19.841 1.00 98.31 85 GLU A C 1
ATOM 649 O O . GLU A 1 85 ? 15.135 -5.667 -20.076 1.00 98.31 85 GLU A O 1
ATOM 654 N N . ASP A 1 86 ? 14.774 -4.036 -18.591 1.00 98.44 86 ASP A N 1
ATOM 655 C CA . ASP A 1 86 ? 14.681 -4.917 -17.426 1.00 98.44 86 ASP A CA 1
ATOM 656 C C . ASP A 1 86 ? 13.241 -5.412 -17.239 1.00 98.44 86 ASP A C 1
ATOM 658 O O . ASP A 1 86 ? 12.492 -5.016 -16.339 1.00 98.44 86 ASP A O 1
ATOM 662 N N . PHE A 1 87 ? 12.823 -6.288 -18.151 1.00 98.00 87 PHE A N 1
ATOM 663 C CA . PHE A 1 87 ? 11.461 -6.822 -18.163 1.00 98.00 87 PHE A CA 1
ATOM 664 C C . PHE A 1 87 ? 11.164 -7.743 -16.974 1.00 98.00 87 PHE A C 1
ATOM 666 O O . PHE A 1 87 ? 10.003 -7.891 -16.591 1.00 98.00 87 PHE A O 1
ATOM 673 N N . ALA A 1 88 ? 12.192 -8.360 -16.383 1.00 98.31 88 ALA A N 1
ATOM 674 C CA . ALA A 1 88 ? 12.025 -9.207 -15.209 1.00 98.31 88 ALA A CA 1
ATOM 675 C C . ALA A 1 88 ? 11.630 -8.372 -13.985 1.00 98.31 88 ALA A C 1
ATOM 677 O O . ALA A 1 88 ? 10.717 -8.761 -13.252 1.00 98.31 88 ALA A O 1
ATOM 678 N N . GLU A 1 89 ? 12.272 -7.219 -13.784 1.00 98.31 89 GLU A N 1
ATOM 679 C CA . GLU A 1 89 ? 11.914 -6.293 -12.709 1.00 98.31 89 GLU A CA 1
ATOM 680 C C . GLU A 1 89 ? 10.556 -5.626 -12.964 1.00 98.31 89 GLU A C 1
ATOM 682 O O . GLU A 1 89 ? 9.714 -5.547 -12.063 1.00 98.31 89 GLU A O 1
ATOM 687 N N . ALA A 1 90 ? 10.288 -5.222 -14.211 1.00 98.31 90 ALA A N 1
ATOM 688 C CA . ALA A 1 90 ? 8.993 -4.659 -14.588 1.00 98.31 90 ALA A CA 1
ATOM 689 C C . ALA A 1 90 ? 7.840 -5.636 -14.296 1.00 98.31 90 ALA A C 1
ATOM 691 O O . ALA A 1 90 ? 6.846 -5.254 -13.678 1.00 98.31 90 ALA A O 1
ATOM 692 N N . SER A 1 91 ? 7.990 -6.912 -14.676 1.00 98.50 91 SER A N 1
ATOM 693 C CA . SER A 1 91 ? 6.987 -7.950 -14.410 1.00 98.50 91 SER A CA 1
ATOM 694 C C . SER A 1 91 ? 6.773 -8.165 -12.912 1.00 98.50 91 SER A C 1
ATOM 696 O O . SER A 1 91 ? 5.633 -8.156 -12.457 1.00 98.50 91 SER A O 1
ATOM 698 N N . GLN A 1 92 ? 7.848 -8.304 -12.129 1.00 98.38 92 GLN A N 1
ATOM 699 C CA . GLN A 1 92 ? 7.743 -8.483 -10.674 1.00 98.38 92 GLN A CA 1
ATOM 700 C C . GLN A 1 92 ? 7.063 -7.293 -9.990 1.00 98.38 92 GLN A C 1
ATOM 702 O O . GLN A 1 92 ? 6.314 -7.464 -9.028 1.00 98.38 92 GLN A O 1
ATOM 707 N N . THR A 1 93 ? 7.302 -6.080 -10.482 1.00 98.25 93 THR A N 1
ATOM 708 C CA . THR A 1 93 ? 6.649 -4.874 -9.968 1.00 98.25 93 THR A CA 1
ATOM 709 C C . THR A 1 93 ? 5.149 -4.884 -10.266 1.00 98.25 93 THR A C 1
ATOM 711 O O . THR A 1 93 ? 4.340 -4.584 -9.386 1.00 98.25 93 THR A O 1
ATOM 714 N N . LEU A 1 94 ? 4.746 -5.293 -11.471 1.00 98.12 94 LEU A N 1
ATOM 715 C CA . LEU A 1 94 ? 3.330 -5.424 -11.826 1.00 98.12 94 LEU A CA 1
ATOM 716 C C . LEU A 1 94 ? 2.626 -6.530 -11.024 1.00 98.12 94 LEU A C 1
ATOM 718 O O . LEU A 1 94 ? 1.475 -6.350 -10.622 1.00 98.12 94 LEU A O 1
ATOM 722 N N . ASP A 1 95 ? 3.323 -7.612 -10.671 1.00 98.38 95 ASP A N 1
ATOM 723 C CA . ASP A 1 95 ? 2.776 -8.635 -9.771 1.00 98.38 95 ASP A CA 1
ATOM 724 C C . ASP A 1 95 ? 2.426 -8.053 -8.386 1.00 98.38 95 ASP A C 1
ATOM 726 O O . ASP A 1 95 ? 1.431 -8.451 -7.767 1.00 98.38 95 ASP A O 1
ATOM 730 N N . ARG A 1 96 ? 3.187 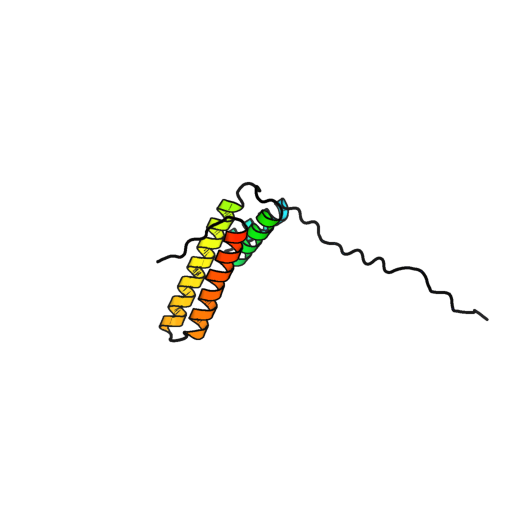-7.058 -7.896 1.00 97.88 96 ARG A N 1
ATOM 731 C CA . ARG A 1 96 ? 2.850 -6.344 -6.648 1.00 97.88 96 ARG A CA 1
ATOM 732 C C . ARG A 1 96 ? 1.575 -5.520 -6.790 1.00 97.88 96 ARG A C 1
ATOM 734 O O . ARG A 1 96 ? 0.744 -5.550 -5.877 1.00 97.88 96 ARG A O 1
ATOM 741 N N . VAL A 1 97 ? 1.382 -4.842 -7.927 1.00 98.25 97 VAL A N 1
ATOM 742 C CA . VAL A 1 97 ? 0.135 -4.119 -8.243 1.00 98.25 97 VAL A CA 1
ATOM 743 C C . VAL A 1 97 ? -1.051 -5.076 -8.179 1.00 98.25 97 VAL A C 1
ATOM 745 O O . VAL A 1 97 ? -2.037 -4.805 -7.485 1.00 98.25 97 VAL A O 1
ATOM 748 N N . ASP A 1 98 ? -0.954 -6.230 -8.833 1.00 98.31 98 ASP A N 1
ATOM 749 C CA . ASP A 1 98 ? -2.029 -7.218 -8.831 1.00 98.31 98 ASP A CA 1
ATOM 750 C C . ASP A 1 98 ? -2.282 -7.809 -7.441 1.00 98.31 98 ASP A C 1
ATOM 752 O O . ASP A 1 98 ? -3.442 -7.939 -7.025 1.00 98.31 98 ASP A O 1
ATOM 756 N N . GLY A 1 99 ? -1.222 -8.081 -6.679 1.00 98.31 99 GLY A N 1
ATOM 757 C CA . GLY A 1 99 ? -1.305 -8.555 -5.301 1.00 98.31 99 GLY A CA 1
ATOM 758 C C . GLY A 1 99 ? -1.975 -7.551 -4.359 1.00 98.31 99 GLY A C 1
ATOM 759 O O . GLY A 1 99 ? -2.838 -7.922 -3.557 1.00 98.31 99 GLY A O 1
ATOM 760 N N . LEU A 1 100 ? -1.628 -6.265 -4.448 1.00 98.44 100 LEU A N 1
ATOM 761 C CA . LEU A 1 100 ? -2.278 -5.205 -3.675 1.00 98.44 100 LEU A CA 1
ATOM 762 C C . LEU A 1 100 ? -3.761 -5.084 -4.039 1.00 98.44 100 LEU A C 1
ATOM 764 O O . LEU A 1 100 ? -4.626 -5.106 -3.159 1.00 98.44 100 LEU A O 1
ATOM 768 N N . ARG A 1 101 ? -4.076 -5.047 -5.337 1.00 98.44 101 ARG A N 1
ATOM 769 C CA . ARG A 1 101 ? -5.459 -4.954 -5.822 1.00 98.44 101 ARG A CA 1
ATOM 770 C C . ARG A 1 101 ? -6.297 -6.158 -5.411 1.00 98.44 101 ARG A C 1
ATOM 772 O O . ARG A 1 101 ? -7.462 -5.997 -5.054 1.00 98.44 101 ARG A O 1
ATOM 779 N N . ALA A 1 102 ? -5.731 -7.363 -5.433 1.00 98.56 102 ALA A N 1
ATOM 780 C CA . ALA A 1 102 ? -6.414 -8.567 -4.973 1.00 98.56 102 ALA A CA 1
ATOM 781 C C . ALA A 1 102 ? -6.765 -8.488 -3.478 1.00 98.56 102 ALA A C 1
ATOM 783 O O . ALA A 1 102 ? -7.910 -8.757 -3.108 1.00 98.56 102 ALA A O 1
ATOM 784 N N . ARG A 1 103 ? -5.822 -8.052 -2.632 1.00 98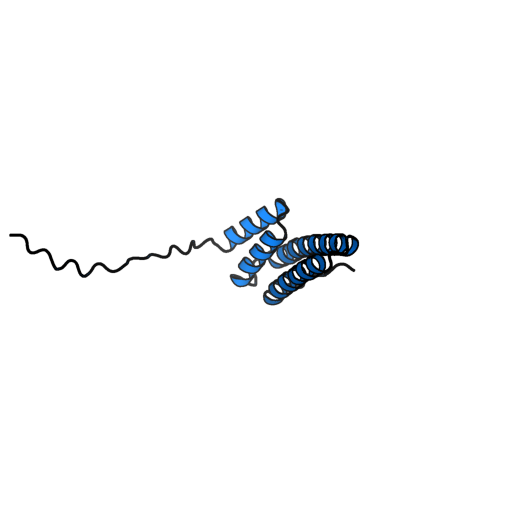.56 103 ARG A N 1
ATOM 785 C CA . ARG A 1 103 ? -6.058 -7.873 -1.190 1.00 98.56 103 ARG A CA 1
ATOM 786 C C . ARG A 1 103 ? -7.100 -6.791 -0.902 1.00 98.56 103 ARG A C 1
ATOM 788 O O . ARG A 1 103 ? -7.988 -7.016 -0.085 1.00 98.56 103 ARG A O 1
ATOM 795 N N . ALA A 1 104 ? -7.056 -5.662 -1.608 1.00 98.62 104 ALA A N 1
ATOM 796 C CA . ALA A 1 104 ? -8.062 -4.609 -1.465 1.00 98.62 104 ALA A CA 1
ATOM 797 C C . ALA A 1 104 ? -9.467 -5.095 -1.866 1.00 98.62 104 ALA A C 1
ATOM 799 O O . ALA A 1 104 ? -10.444 -4.860 -1.149 1.00 98.62 104 ALA A O 1
ATOM 800 N N . ARG A 1 105 ? -9.576 -5.867 -2.958 1.00 98.50 105 ARG A N 1
ATOM 801 C CA . ARG A 1 105 ? -10.852 -6.468 -3.382 1.00 98.50 105 ARG A CA 1
ATOM 802 C C . ARG A 1 105 ? -11.424 -7.422 -2.335 1.00 98.50 105 ARG A C 1
ATOM 804 O O . ARG A 1 105 ? -12.643 -7.458 -2.171 1.00 98.50 105 ARG A O 1
ATOM 811 N N . ALA A 1 106 ? -10.579 -8.144 -1.596 1.00 98.31 106 ALA A N 1
ATOM 812 C CA . ALA A 1 106 ? -11.022 -9.030 -0.517 1.00 98.31 106 ALA A CA 1
ATOM 813 C C . ALA A 1 106 ? -11.751 -8.277 0.615 1.00 98.31 106 ALA A C 1
ATOM 815 O O . ALA A 1 106 ? -12.652 -8.834 1.238 1.00 98.31 106 ALA A O 1
ATOM 816 N N . VAL A 1 107 ? -11.432 -6.994 0.822 1.00 98.06 107 VAL A N 1
ATOM 817 C CA . VAL A 1 107 ? -12.130 -6.088 1.757 1.00 98.06 107 VAL A CA 1
ATOM 818 C C . VAL A 1 107 ? -13.113 -5.137 1.053 1.00 98.06 107 VAL A C 1
ATOM 820 O O . VAL A 1 107 ? -13.539 -4.126 1.611 1.00 98.06 107 VAL A O 1
ATOM 823 N N . ARG A 1 108 ? -13.537 -5.498 -0.167 1.00 97.94 108 ARG A N 1
ATOM 824 C CA . ARG A 1 108 ? -14.524 -4.786 -1.000 1.00 97.94 108 ARG A CA 1
ATOM 825 C C . ARG A 1 108 ? -14.109 -3.370 -1.416 1.00 97.94 108 ARG A C 1
ATOM 827 O 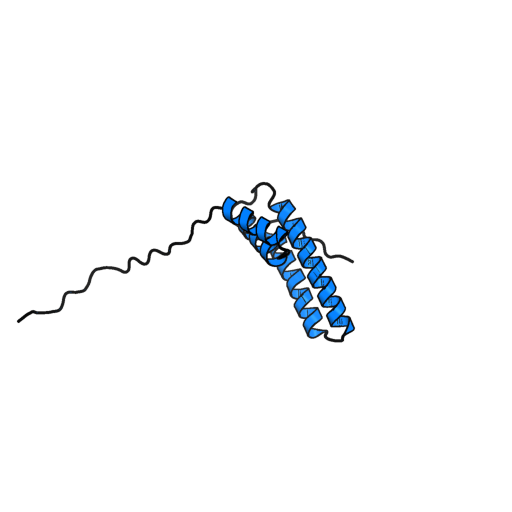O . ARG A 1 108 ? -14.972 -2.530 -1.659 1.00 97.94 108 ARG A O 1
ATOM 834 N N . VAL A 1 109 ? -12.809 -3.114 -1.545 1.00 98.19 109 VAL A N 1
ATOM 835 C CA . VAL A 1 109 ? -12.276 -1.867 -2.111 1.00 98.19 109 VAL A CA 1
ATOM 836 C C . VAL A 1 109 ? -11.654 -2.157 -3.474 1.00 98.19 109 VAL A C 1
ATOM 838 O O . VAL A 1 109 ? -10.885 -3.102 -3.633 1.00 98.19 109 VAL A O 1
ATOM 841 N N . ASN A 1 110 ? -12.002 -1.360 -4.484 1.00 97.06 110 ASN A N 1
ATOM 842 C CA . ASN A 1 110 ? -11.458 -1.509 -5.831 1.00 97.06 110 ASN A CA 1
ATOM 843 C C . ASN A 1 110 ? -10.459 -0.386 -6.126 1.00 97.06 110 ASN A C 1
ATOM 845 O O . ASN A 1 110 ? -10.858 0.767 -6.272 1.00 97.06 110 ASN A O 1
ATOM 849 N N . ILE A 1 111 ? -9.180 -0.738 -6.246 1.00 96.75 111 ILE A N 1
ATOM 850 C CA . ILE A 1 111 ? -8.108 0.190 -6.625 1.00 96.75 111 ILE A CA 1
ATOM 851 C C . ILE A 1 111 ? -7.966 0.185 -8.155 1.00 96.75 111 ILE A C 1
ATOM 853 O O . ILE A 1 111 ? -7.871 -0.881 -8.787 1.00 96.75 111 ILE A O 1
ATOM 857 N N . ARG A 1 112 ? -7.985 1.383 -8.749 1.00 91.56 112 ARG A N 1
ATOM 858 C CA . ARG A 1 112 ? -7.805 1.594 -10.192 1.00 91.56 112 ARG A CA 1
ATOM 859 C C . ARG A 1 112 ? -6.324 1.521 -10.559 1.00 91.56 112 ARG A C 1
ATOM 861 O O . ARG A 1 112 ? -5.476 1.823 -9.733 1.00 91.56 112 ARG A O 1
ATOM 868 N N . VAL A 1 113 ? -6.050 1.102 -11.789 1.00 87.81 113 VAL A N 1
ATOM 869 C CA . VAL A 1 113 ? -4.711 1.161 -12.388 1.00 87.81 113 VAL A CA 1
ATOM 870 C C . VAL A 1 113 ? -4.740 2.300 -13.405 1.00 87.81 113 VAL A C 1
ATOM 872 O O . VAL A 1 113 ? -5.735 2.379 -14.135 1.00 87.81 113 VAL A O 1
ATOM 875 N N . PRO A 1 114 ? -3.737 3.189 -13.424 1.00 81.88 114 PRO A N 1
ATOM 876 C CA . PRO A 1 114 ? -3.631 4.232 -14.438 1.00 81.88 114 PRO A CA 1
ATOM 877 C C . PRO A 1 114 ? -3.439 3.624 -15.837 1.00 81.88 114 PRO A C 1
ATOM 879 O O . PRO A 1 114 ? -2.883 2.532 -15.971 1.00 81.88 114 PRO A O 1
ATOM 882 N N . GLU A 1 115 ? -3.927 4.326 -16.865 1.00 72.56 115 GLU A N 1
ATOM 883 C CA . GLU A 1 115 ? -3.740 3.941 -18.276 1.00 72.56 115 GLU A CA 1
ATOM 884 C C . GLU A 1 115 ? -2.289 4.127 -18.741 1.00 72.56 115 GLU A C 1
ATOM 886 O O . GLU A 1 115 ? -1.612 5.094 -18.307 1.00 72.56 115 GLU A O 1
#

Secondary structure (DSSP, 8-state):
----------------------HHHHHHHHHHHHHTT-HHHHHHHHHHHHHH-TT-TTHHHHHHHHHHHHHHHHHHHHHHHHHTT-HHHHHHHHHHHHHHHHHHHHTT-------

pLDDT: mean 89.24, std 17.56, range [40.34, 98.81]

Sequence (115 aa):
MANRRLISAFILLSTALVACTSTEERYATADQLLEQGFYEDAAAGYIRVLQDDQNFPGARDALAQAGGLAVDEYVSYARESADREDFAEASQTLDRVDGLRARARAVRVNIRVPE

Foldseek 3Di:
DDDDDDPPDDDDPPPPCPPPPDLVNLLVVLVVCVVVVVLLVSLVSLLVSCVVPLPPPPSLVSNQVSLQSLLVVLCVVLVVCVVVVNNVSSVVSVVVNVVSQVSSVVSPHGHDHDD

Radius of gyration: 21.91 Å; chains: 1; bounding box: 39×47×72 Å